Protein AF-B9KC46-F1 (afdb_monomer)

Radius of gyration: 18.94 Å; Cα contacts (8 Å, |Δi|>4): 174; chains: 1; bounding box: 44×36×57 Å

Sequence (142 aa):
MPKVELNPEEIKIPDNVLKAKLGFGKAREIPEHFREYVMKAYEELLKVAEPVVLWKDFETKGSLSFNDIEITGDLAKKHLSGSKIITVFLATLGKEVDKKIEECFKKGNDLLGFFIDGIASEMGGVRPQKGRLRSENETISP

Organism: Thermotoga neapolitana (strain ATCC 49049 / DSM 4359 / NBRC 107923 / NS-E) (NCBI:txid309803)

Solvent-accessible surface area (backbone atoms only — not comparable to full-atom values): 8273 Å² total; per-residue (Å²): 120,59,72,47,79,49,64,53,87,76,63,81,74,57,66,68,57,53,28,41,67,73,71,38,59,88,47,96,62,74,57,73,91,50,41,63,50,49,53,50,18,52,55,5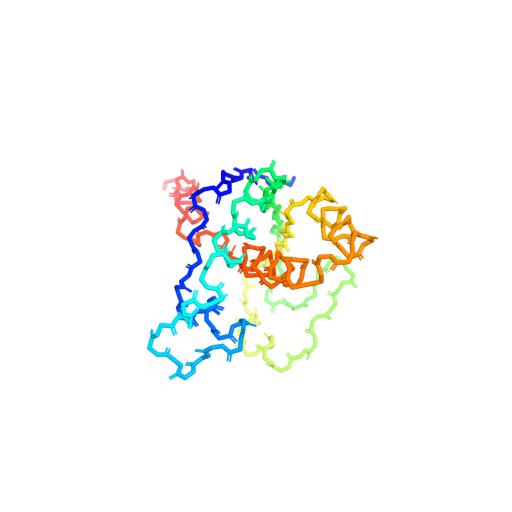8,41,57,76,43,43,51,33,37,39,36,40,48,78,39,80,28,83,32,46,57,50,57,95,95,41,73,64,81,50,69,68,48,53,76,73,48,50,67,32,56,62,49,76,49,75,50,65,41,37,50,71,53,42,59,53,51,32,51,52,25,46,75,69,70,39,49,70,45,20,52,42,30,52,48,51,48,55,52,59,52,61,53,67,73,58,69,63,66,68,46,60,68,60,71,78,71,75,136

Foldseek 3Di:
DDKDKDQLVVQDDDPLLLCVLLVNNVPPDDPPVCPVLLVVLSVLLNVQFTKMKDKDKDAACQAQDDPNDHDDDPVCCVPPGNDRIDMDMDIDRDPSLVVSLVVCVVVVVPSSSSSNVSVRVRSRVRDPPVVVVVVVVVPDDD

Secondary structure (DSSP, 8-state):
--EEE--GGG----HHHHHHHTT-TT-SS--HHHHHHHHHHHHHHHHH---EEEEEEEE-TT-SEETTEE---HHHHHHHTT-SEEEEEEEE--HHHHHHHHHHHHTT-HHHHHHHHHHHHHHHHS---HHHHHHTTTT---

InterPro domains:
  IPR037010 Vitamin B12-dependent methionine synthase, activation domain superfamily [SSF56507] (2-123)

Nearest PDB structures (foldseek):
  1j6r-assembly2_B  TM=9.377E-01  e=5.706E-15  Thermotoga maritima
  7t8s-assembly4_N  TM=3.651E-01  e=3.510E+00  Cryptomonas pyrenoidifera
  7t7u-assembly1_C  TM=3.606E-01  e=3.935E+00  Chroomonas sp. M1627

Mean predicted aligned error: 7.5 Å

Structure (mmCIF, N/CA/C/O backbone):
data_AF-B9KC46-F1
#
_entry.id   AF-B9KC46-F1
#
loop_
_atom_site.group_PDB
_atom_site.id
_atom_site.type_symbol
_atom_site.label_atom_id
_atom_site.label_alt_id
_atom_site.label_comp_id
_atom_site.label_asym_id
_atom_site.label_entity_id
_atom_site.label_seq_id
_atom_site.pdbx_PDB_ins_code
_atom_site.Cartn_x
_atom_site.Cartn_y
_atom_site.Cartn_z
_atom_site.occupancy
_atom_site.B_iso_or_equiv
_atom_site.auth_seq_id
_atom_site.auth_comp_id
_atom_site.auth_asym_id
_atom_site.auth_atom_id
_atom_site.pdbx_PDB_model_num
ATOM 1 N N . MET A 1 1 ? -9.650 16.532 11.676 1.00 82.31 1 MET A N 1
ATOM 2 C CA . MET A 1 1 ? -9.196 15.137 11.511 1.00 82.31 1 MET A CA 1
ATOM 3 C C . MET A 1 1 ? -7.689 15.165 11.590 1.00 82.31 1 MET A C 1
ATOM 5 O O . MET A 1 1 ? -7.104 15.858 10.763 1.00 82.31 1 MET A O 1
ATOM 9 N N . PRO A 1 2 ? -7.086 14.534 12.603 1.00 88.62 2 PRO A N 1
ATOM 10 C CA . PRO A 1 2 ? -5.641 14.375 12.652 1.00 88.62 2 PRO A CA 1
ATOM 11 C C . PRO A 1 2 ? -5.087 13.761 11.358 1.00 88.62 2 PRO A C 1
ATOM 13 O O . PRO A 1 2 ? -5.742 12.919 10.732 1.00 88.62 2 PRO A O 1
ATOM 16 N N . LYS A 1 3 ? -3.901 14.225 10.960 1.00 89.69 3 LYS A N 1
ATOM 17 C CA . LYS A 1 3 ? -3.186 13.836 9.744 1.00 89.69 3 LYS A CA 1
ATOM 18 C C . LYS A 1 3 ? -1.711 13.677 10.076 1.00 89.69 3 LYS A C 1
ATOM 20 O O . LYS A 1 3 ? -1.153 14.529 10.760 1.00 89.69 3 LYS A O 1
ATOM 25 N N . VAL A 1 4 ? -1.086 12.642 9.529 1.00 89.50 4 VAL A N 1
ATOM 26 C CA . VAL A 1 4 ? 0.369 12.505 9.491 1.00 89.50 4 VAL A CA 1
ATOM 27 C C . VAL A 1 4 ? 0.813 12.231 8.058 1.00 89.50 4 VAL A C 1
ATOM 29 O O . VAL A 1 4 ? 0.198 11.435 7.346 1.00 89.50 4 VAL A O 1
ATOM 32 N N . GLU A 1 5 ? 1.859 12.931 7.639 1.00 90.25 5 GLU A N 1
ATOM 33 C CA . GLU A 1 5 ? 2.598 12.664 6.406 1.00 90.25 5 GLU A CA 1
ATOM 34 C C . GLU A 1 5 ? 3.840 11.868 6.795 1.00 90.25 5 GLU A C 1
ATOM 36 O O . GLU A 1 5 ? 4.512 12.204 7.773 1.00 90.25 5 GLU A O 1
ATOM 41 N N . LEU A 1 6 ? 4.105 10.776 6.086 1.00 88.19 6 LEU A N 1
ATOM 42 C CA . LEU A 1 6 ? 5.241 9.908 6.373 1.00 88.19 6 LEU A CA 1
ATOM 43 C C . LEU A 1 6 ? 6.252 10.030 5.243 1.00 88.19 6 LEU A C 1
ATOM 45 O O . LEU A 1 6 ? 5.880 10.071 4.073 1.00 88.19 6 LEU A O 1
ATOM 49 N N . ASN A 1 7 ? 7.534 10.024 5.592 1.00 89.12 7 ASN A N 1
ATOM 50 C CA . ASN A 1 7 ? 8.580 9.850 4.599 1.00 89.12 7 ASN A CA 1
ATOM 51 C C . ASN A 1 7 ? 8.517 8.398 4.069 1.00 89.12 7 ASN A C 1
ATOM 53 O O . ASN A 1 7 ? 8.614 7.474 4.885 1.00 89.12 7 ASN A O 1
ATOM 57 N N . PRO A 1 8 ? 8.372 8.165 2.747 1.00 89.06 8 PRO A N 1
ATOM 58 C CA . PRO A 1 8 ? 8.372 6.823 2.158 1.00 89.06 8 PRO A CA 1
ATOM 59 C C . PRO A 1 8 ? 9.551 5.949 2.600 1.00 89.06 8 PRO A C 1
ATOM 61 O O . PRO A 1 8 ? 9.386 4.753 2.828 1.00 89.06 8 PRO A O 1
ATOM 64 N N . GLU A 1 9 ? 10.732 6.546 2.778 1.00 89.00 9 GLU A N 1
ATOM 65 C CA . GLU A 1 9 ? 11.958 5.839 3.165 1.00 89.00 9 GLU A CA 1
ATOM 66 C C . GLU A 1 9 ? 11.926 5.324 4.613 1.00 89.00 9 GLU A C 1
ATOM 68 O O . GLU A 1 9 ? 12.612 4.360 4.959 1.00 89.00 9 GLU A O 1
ATOM 73 N N . GLU A 1 10 ? 11.104 5.932 5.475 1.00 86.94 10 GLU A N 1
ATOM 74 C CA . GLU A 1 10 ? 10.920 5.491 6.862 1.00 86.94 10 GLU A CA 1
ATOM 75 C C . GLU A 1 10 ? 9.977 4.279 6.968 1.00 86.94 10 GLU A C 1
ATOM 77 O O . GLU A 1 10 ? 9.939 3.602 8.004 1.00 86.94 10 GLU A O 1
ATOM 82 N N . ILE A 1 11 ? 9.225 3.972 5.905 1.00 85.31 11 ILE A N 1
ATOM 83 C CA . ILE A 1 11 ? 8.266 2.868 5.876 1.00 85.31 11 ILE A CA 1
ATOM 84 C C . ILE A 1 11 ? 9.000 1.560 5.569 1.00 85.31 11 ILE A C 1
ATOM 86 O O . ILE A 1 11 ? 9.258 1.202 4.423 1.00 85.31 11 ILE A O 1
ATOM 90 N N . LYS A 1 12 ? 9.323 0.805 6.624 1.00 82.38 12 LYS A N 1
ATOM 91 C CA . LYS A 1 12 ? 9.983 -0.500 6.497 1.00 82.38 12 LYS A CA 1
ATOM 92 C C . LYS A 1 12 ? 8.976 -1.620 6.245 1.00 82.38 12 LYS A C 1
ATOM 94 O O . LYS A 1 12 ? 8.201 -1.972 7.135 1.00 82.38 12 LYS A O 1
ATOM 99 N N . ILE A 1 13 ? 9.054 -2.229 5.065 1.00 85.50 13 ILE A N 1
ATOM 100 C CA . ILE A 1 13 ? 8.328 -3.458 4.727 1.00 85.50 13 ILE A CA 1
ATOM 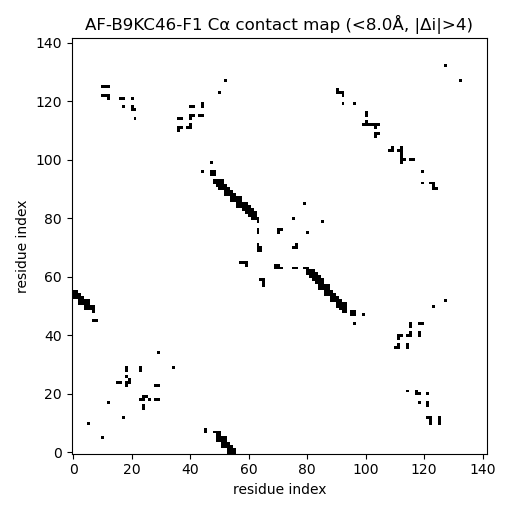101 C C . ILE A 1 13 ? 9.215 -4.656 5.094 1.00 85.50 13 ILE A C 1
ATOM 103 O O . ILE A 1 13 ? 10.349 -4.728 4.624 1.00 85.50 13 ILE A O 1
ATOM 107 N N . PRO A 1 14 ? 8.750 -5.610 5.919 1.00 86.31 14 PRO A N 1
ATOM 108 C CA . PRO A 1 14 ? 9.541 -6.795 6.233 1.00 86.31 14 PRO A CA 1
ATOM 109 C C . PRO A 1 14 ? 9.812 -7.656 4.990 1.00 86.31 14 PRO A C 1
ATOM 111 O O . PRO A 1 14 ? 8.879 -8.003 4.265 1.00 86.31 14 PRO A O 1
ATOM 114 N N . ASP A 1 15 ? 11.054 -8.108 4.807 1.00 85.88 15 ASP A N 1
ATOM 115 C CA . ASP A 1 15 ? 11.475 -8.892 3.632 1.00 85.88 15 ASP A CA 1
ATOM 116 C C . ASP A 1 15 ? 10.607 -10.128 3.372 1.00 85.88 15 ASP A C 1
ATOM 118 O O . ASP A 1 15 ? 10.314 -10.473 2.230 1.00 85.88 15 ASP A O 1
ATOM 122 N N . ASN A 1 16 ? 10.166 -10.819 4.427 1.00 87.38 16 ASN A N 1
ATOM 123 C CA . ASN A 1 16 ? 9.309 -11.997 4.281 1.00 87.38 16 ASN A CA 1
ATOM 124 C C . ASN A 1 16 ? 7.905 -11.647 3.767 1.00 87.38 16 ASN A C 1
ATOM 126 O O . ASN A 1 16 ? 7.328 -12.440 3.026 1.00 87.38 16 ASN A O 1
ATOM 130 N N . VAL A 1 17 ? 7.375 -10.474 4.130 1.00 88.06 17 VAL A N 1
ATOM 131 C CA . VAL A 1 17 ? 6.085 -9.971 3.630 1.00 88.06 17 VAL A CA 1
ATOM 132 C C . VAL A 1 17 ? 6.224 -9.616 2.157 1.00 88.06 17 VAL A C 1
ATOM 134 O O . VAL A 1 17 ? 5.444 -10.100 1.339 1.00 88.06 17 VAL A O 1
ATOM 137 N N . LEU A 1 18 ? 7.283 -8.879 1.809 1.00 88.44 18 LEU A N 1
ATOM 138 C CA . LEU A 1 18 ? 7.596 -8.535 0.427 1.00 88.44 18 LEU A CA 1
ATOM 139 C C . LEU A 1 18 ? 7.750 -9.794 -0.439 1.00 88.44 18 LEU A C 1
ATOM 141 O O . LEU A 1 18 ? 7.085 -9.938 -1.461 1.00 88.44 18 LEU A O 1
ATOM 145 N N . LYS A 1 19 ? 8.560 -10.764 0.000 1.00 91.12 19 LYS A N 1
ATOM 146 C CA . LYS A 1 19 ? 8.727 -12.042 -0.705 1.00 91.12 19 LYS A CA 1
ATOM 147 C C . LYS A 1 19 ? 7.404 -12.774 -0.883 1.00 91.12 19 LYS A C 1
ATOM 149 O O . LYS A 1 19 ? 7.127 -13.242 -1.980 1.00 91.12 19 LYS A O 1
ATOM 154 N N . ALA A 1 20 ? 6.591 -12.892 0.167 1.00 90.69 20 ALA A N 1
ATOM 155 C CA . ALA A 1 20 ? 5.302 -13.571 0.076 1.00 90.69 20 ALA A CA 1
ATOM 156 C C . ALA A 1 20 ? 4.370 -12.882 -0.929 1.00 90.69 20 ALA A C 1
ATOM 158 O O . ALA A 1 20 ? 3.773 -13.564 -1.763 1.00 90.69 20 ALA A O 1
ATOM 159 N N . LYS A 1 21 ? 4.310 -11.546 -0.899 1.00 91.44 21 LYS A N 1
ATOM 160 C CA . LYS A 1 21 ? 3.492 -10.740 -1.808 1.00 91.44 21 LYS A CA 1
ATOM 161 C C . LYS A 1 21 ? 3.897 -10.905 -3.269 1.00 91.44 21 LYS A C 1
ATOM 163 O O . LYS A 1 21 ? 3.034 -11.002 -4.134 1.00 91.44 21 LYS A O 1
ATOM 168 N N . LEU A 1 22 ? 5.199 -10.988 -3.528 1.00 91.81 22 LEU A N 1
ATOM 169 C CA . LEU A 1 22 ? 5.759 -11.146 -4.870 1.00 91.81 22 LEU A CA 1
ATOM 170 C C . LEU A 1 22 ? 5.827 -12.612 -5.348 1.00 91.81 22 LEU A C 1
ATOM 172 O O . LEU A 1 22 ? 6.400 -12.887 -6.397 1.00 91.81 22 LEU A O 1
ATOM 176 N N . GLY A 1 23 ? 5.267 -13.567 -4.594 1.00 90.44 23 GLY A N 1
ATOM 177 C CA . GLY A 1 23 ? 5.238 -14.988 -4.972 1.00 90.44 23 GLY A CA 1
ATOM 178 C C . GLY A 1 23 ? 6.492 -15.794 -4.602 1.00 90.44 23 GLY A C 1
ATOM 179 O O . GLY A 1 23 ? 6.589 -16.977 -4.918 1.00 90.44 23 GLY A O 1
ATOM 180 N N . PHE A 1 24 ? 7.430 -15.205 -3.861 1.00 91.31 24 PHE A N 1
ATOM 181 C CA . PHE A 1 24 ? 8.682 -15.822 -3.404 1.00 91.31 24 PHE A CA 1
ATOM 182 C C . PHE A 1 24 ? 8.614 -16.370 -1.966 1.00 91.31 24 PHE A C 1
ATOM 184 O O . PHE A 1 24 ? 9.644 -16.568 -1.327 1.00 91.31 24 PHE A O 1
ATOM 191 N N . GLY A 1 25 ? 7.420 -16.629 -1.420 1.00 83.12 25 GLY A N 1
ATOM 192 C CA . GLY A 1 25 ? 7.229 -16.917 0.014 1.00 83.12 25 GLY A CA 1
ATOM 193 C C . GLY A 1 25 ? 7.999 -18.125 0.576 1.00 83.12 25 GLY A C 1
ATOM 194 O O . GLY A 1 25 ? 8.336 -18.134 1.756 1.00 83.12 25 GLY A O 1
ATOM 195 N N . LYS A 1 26 ? 8.317 -19.130 -0.251 1.00 84.81 26 LYS A N 1
ATOM 196 C CA . LYS A 1 26 ? 9.128 -20.302 0.149 1.00 84.81 26 LYS A CA 1
ATOM 197 C C . LYS A 1 26 ? 10.622 -20.137 -0.139 1.00 84.81 26 LYS A C 1
ATOM 199 O O . LYS A 1 26 ? 11.416 -20.988 0.255 1.00 84.81 26 LYS A O 1
ATOM 204 N N . ALA A 1 27 ? 11.006 -19.082 -0.849 1.00 85.31 27 ALA A N 1
ATOM 205 C CA . ALA A 1 27 ? 12.387 -18.850 -1.219 1.00 85.31 27 ALA A CA 1
ATOM 206 C C . ALA A 1 27 ? 13.151 -18.203 -0.055 1.00 85.31 27 ALA A C 1
ATOM 208 O O . ALA A 1 27 ? 12.659 -17.298 0.633 1.00 85.31 27 ALA A O 1
ATOM 209 N N . ARG A 1 28 ? 14.392 -18.658 0.154 1.00 83.69 28 ARG A N 1
ATOM 210 C CA . ARG A 1 28 ? 15.306 -18.028 1.115 1.00 83.69 28 ARG A CA 1
ATOM 211 C C . ARG A 1 28 ? 15.554 -16.571 0.717 1.00 83.69 28 ARG A C 1
ATOM 213 O O . ARG A 1 28 ? 15.421 -15.678 1.553 1.00 83.69 28 ARG A O 1
ATOM 220 N N . GLU A 1 29 ? 15.780 -16.349 -0.574 1.00 87.56 29 GLU A N 1
ATOM 221 C CA . GLU A 1 29 ? 16.023 -15.051 -1.202 1.00 87.56 29 GLU A CA 1
ATOM 222 C C . GLU A 1 29 ? 15.229 -14.919 -2.507 1.00 87.56 29 GLU A C 1
ATOM 224 O O . GLU A 1 29 ? 14.829 -15.921 -3.102 1.00 87.56 29 GLU A O 1
ATOM 229 N N . ILE A 1 30 ? 15.015 -13.681 -2.956 1.00 89.94 30 ILE A N 1
ATOM 230 C CA . ILE A 1 30 ? 14.467 -13.402 -4.290 1.00 89.94 30 ILE A CA 1
ATOM 231 C C . ILE A 1 30 ? 15.484 -13.895 -5.334 1.00 89.94 30 ILE A C 1
ATOM 233 O O . ILE A 1 30 ? 16.668 -13.564 -5.196 1.00 89.94 30 ILE A O 1
ATOM 237 N N . PRO A 1 31 ? 15.061 -14.664 -6.359 1.00 90.31 31 PRO A N 1
ATOM 238 C CA . PRO A 1 31 ? 15.958 -15.128 -7.411 1.00 90.31 31 PRO A CA 1
ATOM 239 C C . PRO A 1 31 ? 16.710 -13.970 -8.071 1.00 90.31 31 PRO A C 1
ATOM 241 O O . PRO A 1 31 ? 16.138 -12.909 -8.313 1.00 90.31 31 PRO A O 1
ATOM 244 N N . GLU A 1 32 ? 17.984 -14.187 -8.391 1.00 90.00 32 GLU A N 1
ATOM 245 C CA . GLU A 1 32 ? 18.898 -13.136 -8.859 1.00 90.00 32 GLU A CA 1
ATOM 246 C C . GLU A 1 32 ? 18.355 -12.363 -10.070 1.00 90.00 32 GLU A C 1
ATOM 248 O O . GLU A 1 32 ? 18.358 -11.136 -10.068 1.00 90.00 32 GLU A O 1
ATOM 253 N N . HIS A 1 33 ? 17.750 -13.067 -11.030 1.00 89.44 33 HIS A N 1
ATOM 254 C CA . HIS A 1 33 ? 17.140 -12.471 -12.223 1.00 89.44 33 HIS A CA 1
ATOM 255 C C . HIS A 1 33 ? 15.934 -11.557 -11.940 1.00 89.44 33 HIS A C 1
ATOM 257 O O . HIS A 1 33 ? 15.590 -10.741 -12.787 1.00 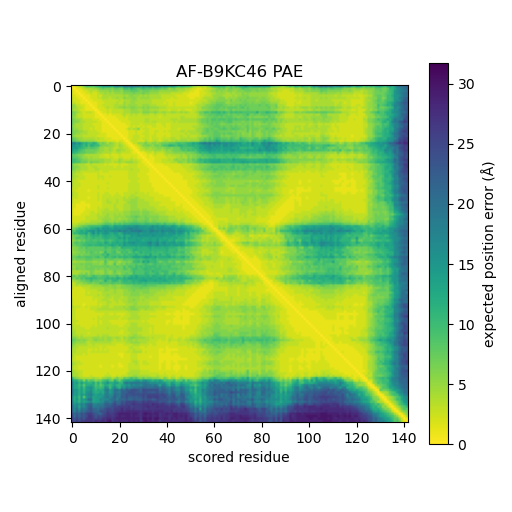89.44 33 HIS A O 1
ATOM 263 N N . PHE A 1 34 ? 15.288 -11.669 -10.773 1.00 92.31 34 PHE A N 1
ATOM 264 C CA . PHE A 1 34 ? 14.206 -10.771 -10.347 1.00 92.31 34 PHE A CA 1
ATOM 265 C C . PHE A 1 34 ? 14.681 -9.674 -9.393 1.00 92.31 34 PHE A C 1
ATOM 267 O O . PHE A 1 34 ? 13.982 -8.677 -9.223 1.00 92.31 34 PHE A O 1
ATOM 274 N N . ARG A 1 35 ? 15.854 -9.833 -8.771 1.00 90.56 35 ARG A N 1
ATOM 275 C CA . ARG A 1 35 ? 16.351 -8.927 -7.729 1.00 90.56 35 ARG A CA 1
ATOM 276 C C . ARG A 1 35 ? 16.477 -7.491 -8.235 1.00 90.56 35 ARG A C 1
ATOM 278 O O . ARG A 1 35 ? 15.981 -6.581 -7.578 1.00 90.56 35 ARG A O 1
ATOM 285 N N . GLU A 1 36 ? 17.061 -7.300 -9.416 1.00 91.44 36 GLU A N 1
ATOM 286 C CA . GLU A 1 36 ? 17.213 -5.972 -10.028 1.00 91.44 36 GLU A CA 1
ATOM 287 C C . GLU A 1 36 ? 15.861 -5.305 -10.316 1.00 91.44 36 GLU A C 1
ATOM 289 O O . GLU A 1 36 ? 15.686 -4.115 -10.060 1.00 91.44 36 GLU A O 1
ATOM 294 N N . TYR A 1 37 ? 14.871 -6.074 -10.781 1.00 91.75 37 TYR A N 1
ATOM 295 C CA . TYR A 1 37 ? 13.525 -5.559 -11.039 1.00 91.75 37 TYR A CA 1
ATOM 296 C C . TYR A 1 37 ? 12.810 -5.144 -9.755 1.00 91.75 37 TYR A C 1
ATOM 298 O O . TYR A 1 37 ? 12.149 -4.109 -9.739 1.00 91.75 37 TYR A O 1
ATOM 306 N N . VAL A 1 38 ? 12.953 -5.922 -8.678 1.00 93.56 38 VAL A N 1
ATOM 307 C CA . VAL A 1 38 ? 12.364 -5.591 -7.374 1.00 93.56 38 VAL A CA 1
ATOM 308 C C . VAL A 1 38 ? 13.019 -4.344 -6.781 1.00 93.56 38 VAL A C 1
ATOM 310 O O . VAL A 1 38 ? 12.309 -3.461 -6.307 1.00 93.56 38 VAL A O 1
ATOM 313 N N . MET A 1 39 ? 14.350 -4.230 -6.853 1.00 92.88 39 MET A N 1
ATOM 314 C CA . MET A 1 39 ? 15.063 -3.029 -6.401 1.00 92.88 39 MET A CA 1
ATOM 315 C C . MET A 1 39 ? 14.619 -1.790 -7.178 1.00 92.88 39 MET A C 1
ATOM 317 O O . MET A 1 39 ? 14.243 -0.787 -6.577 1.00 92.88 39 MET A O 1
ATOM 321 N N . LYS A 1 40 ? 14.562 -1.888 -8.510 1.00 95.06 40 LYS A N 1
ATOM 322 C CA . LYS A 1 40 ? 14.089 -0.798 -9.365 1.00 95.06 40 LYS A CA 1
ATOM 323 C C . LYS A 1 40 ? 12.638 -0.417 -9.066 1.00 95.06 40 LYS A C 1
ATOM 325 O O . LYS A 1 40 ? 12.319 0.764 -9.032 1.00 95.06 40 LYS A O 1
ATOM 330 N N . ALA A 1 41 ? 11.758 -1.390 -8.835 1.00 95.75 41 ALA A N 1
ATOM 331 C CA . ALA A 1 41 ? 10.373 -1.124 -8.455 1.00 95.75 41 ALA A CA 1
ATOM 332 C C . ALA A 1 41 ? 10.284 -0.354 -7.129 1.00 95.75 41 ALA A C 1
ATOM 334 O O . ALA A 1 41 ? 9.513 0.598 -7.025 1.00 95.75 41 ALA A O 1
ATOM 335 N N . TYR A 1 42 ? 11.105 -0.726 -6.143 1.00 94.38 42 TYR A N 1
ATOM 336 C CA . TYR A 1 42 ? 11.179 -0.029 -4.861 1.00 94.38 42 TYR A CA 1
ATOM 337 C C . TYR A 1 42 ? 11.648 1.422 -5.036 1.00 94.38 42 TYR A C 1
ATOM 339 O O . TYR A 1 42 ? 11.004 2.342 -4.541 1.00 94.38 42 TYR A O 1
ATOM 347 N N . GLU A 1 43 ? 12.719 1.643 -5.800 1.00 95.38 43 GLU A N 1
ATOM 348 C CA . GLU A 1 43 ? 13.231 2.986 -6.099 1.00 95.38 43 GLU A CA 1
ATOM 349 C C . GLU A 1 43 ? 12.210 3.856 -6.841 1.00 95.38 43 GLU A C 1
ATOM 351 O O . GLU A 1 43 ? 12.038 5.027 -6.512 1.00 95.38 43 GLU A O 1
ATOM 356 N N . GLU A 1 44 ? 11.525 3.306 -7.846 1.00 96.12 44 GLU A N 1
ATOM 357 C CA . GLU A 1 44 ? 10.506 4.041 -8.598 1.00 96.12 44 GLU A CA 1
ATOM 358 C C . GLU A 1 44 ? 9.287 4.377 -7.733 1.00 96.12 44 GLU A C 1
ATOM 360 O O . GLU A 1 44 ? 8.740 5.468 -7.879 1.00 96.12 44 GLU A O 1
ATOM 365 N N . LEU A 1 45 ? 8.895 3.488 -6.813 1.00 95.81 45 LEU A N 1
ATOM 366 C CA . LEU A 1 45 ? 7.826 3.755 -5.853 1.00 95.81 45 LEU A CA 1
ATOM 367 C C . LEU A 1 45 ? 8.197 4.900 -4.904 1.00 95.81 45 LEU A C 1
ATOM 369 O O . LEU A 1 45 ? 7.402 5.821 -4.734 1.00 95.81 45 LEU A O 1
ATOM 373 N N . LEU A 1 46 ? 9.402 4.882 -4.321 1.00 95.00 46 LEU A N 1
ATOM 374 C CA . LEU A 1 46 ? 9.850 5.922 -3.383 1.00 95.00 46 LEU A CA 1
ATOM 375 C C . LEU A 1 46 ? 9.847 7.328 -4.002 1.00 95.00 46 LEU A C 1
ATOM 377 O O . LEU A 1 46 ? 9.599 8.300 -3.297 1.00 95.00 46 LEU A O 1
ATOM 381 N N . LYS A 1 47 ? 10.088 7.443 -5.314 1.00 96.19 47 LYS A N 1
ATOM 382 C CA . LYS A 1 47 ? 10.094 8.731 -6.030 1.00 96.19 47 LYS A CA 1
ATOM 383 C C . LYS A 1 47 ? 8.714 9.379 -6.147 1.00 96.19 47 LYS A C 1
ATOM 385 O O . LYS A 1 47 ? 8.645 10.587 -6.346 1.00 96.19 47 LYS A O 1
ATOM 390 N N . VAL A 1 48 ? 7.644 8.584 -6.118 1.00 96.69 48 VAL A N 1
ATOM 391 C CA . VAL A 1 48 ? 6.275 9.050 -6.412 1.00 96.69 48 VAL A CA 1
ATOM 392 C C . VAL A 1 48 ? 5.307 8.872 -5.246 1.00 96.69 48 VAL A C 1
ATOM 394 O O . VAL A 1 48 ? 4.216 9.435 -5.277 1.00 96.69 48 VAL A O 1
ATOM 397 N N . ALA A 1 49 ? 5.669 8.072 -4.243 1.00 95.25 49 ALA A N 1
ATOM 398 C CA . ALA A 1 49 ? 4.829 7.834 -3.085 1.00 95.25 49 ALA A CA 1
ATOM 399 C C . ALA A 1 49 ? 4.756 9.082 -2.196 1.00 95.25 49 ALA A C 1
ATOM 401 O O . ALA A 1 49 ? 5.772 9.621 -1.764 1.00 95.25 49 ALA A O 1
ATOM 402 N N . GLU A 1 50 ? 3.534 9.467 -1.841 1.00 94.62 50 GLU A N 1
ATOM 403 C CA . GLU A 1 50 ? 3.215 10.508 -0.863 1.00 94.62 50 GLU A CA 1
ATOM 404 C C . GLU A 1 50 ? 2.330 9.900 0.244 1.00 94.62 50 GLU A C 1
ATOM 406 O O . GLU A 1 50 ? 1.102 10.038 0.221 1.00 94.62 50 GLU A O 1
ATOM 411 N N . PRO A 1 51 ? 2.915 9.151 1.198 1.00 93.06 51 PRO A N 1
ATOM 412 C CA . PRO A 1 51 ? 2.160 8.422 2.197 1.00 93.06 51 PRO A CA 1
ATOM 413 C C . PRO A 1 51 ? 1.497 9.367 3.200 1.00 93.06 51 PRO A C 1
ATOM 415 O O . PRO A 1 51 ? 2.158 10.105 3.936 1.00 93.06 51 PRO A O 1
ATOM 418 N N . VAL A 1 52 ? 0.171 9.294 3.278 1.00 91.38 52 VAL A N 1
ATOM 419 C CA . VAL A 1 52 ? -0.642 10.081 4.207 1.00 91.38 52 VAL A CA 1
ATOM 420 C C . VAL A 1 52 ? -1.563 9.161 4.986 1.00 91.38 52 VAL A C 1
ATOM 422 O O . VAL A 1 52 ? -2.246 8.314 4.410 1.00 91.38 52 VAL A O 1
ATOM 425 N N . VAL A 1 53 ? -1.633 9.381 6.299 1.00 90.69 53 VAL A N 1
ATOM 426 C CA . VAL A 1 53 ? -2.593 8.714 7.178 1.00 90.69 53 VAL A CA 1
ATOM 427 C C . VAL A 1 53 ? -3.459 9.750 7.885 1.00 90.69 53 VAL A C 1
ATOM 429 O O . VAL A 1 53 ? -2.962 10.678 8.520 1.00 90.69 53 VAL A O 1
ATOM 432 N N . LEU A 1 54 ? -4.772 9.561 7.800 1.00 91.25 54 LEU A N 1
ATOM 433 C CA . LEU A 1 54 ? -5.790 10.305 8.531 1.00 91.25 54 LEU A CA 1
ATOM 434 C C . LEU A 1 54 ? -6.451 9.382 9.547 1.00 91.25 54 LEU A C 1
ATOM 436 O O . LEU A 1 54 ? -6.636 8.194 9.276 1.00 91.25 54 LEU A O 1
ATOM 440 N N . TRP A 1 55 ? -6.871 9.924 10.685 1.00 92.12 55 TRP A N 1
ATOM 441 C CA . TRP A 1 55 ? -7.731 9.177 11.598 1.00 92.12 55 TRP A CA 1
ATOM 442 C C . TRP A 1 55 ? -8.812 10.034 12.234 1.00 92.12 55 TRP A C 1
ATOM 444 O O . TRP A 1 55 ? -8.763 11.267 12.215 1.00 92.12 55 TRP A O 1
ATOM 454 N N . LYS A 1 56 ? -9.832 9.363 12.765 1.00 91.25 56 LYS A N 1
ATOM 455 C CA . LYS A 1 56 ? -10.911 9.979 13.528 1.00 91.25 56 LYS A CA 1
ATOM 456 C C . LYS A 1 56 ? -11.407 9.023 14.600 1.00 91.25 56 LYS A C 1
ATOM 458 O O . LYS A 1 56 ? -11.698 7.864 14.311 1.00 91.25 56 LYS A O 1
ATOM 463 N N . ASP A 1 57 ? -11.539 9.549 15.808 1.00 90.94 57 ASP A N 1
ATOM 464 C CA . ASP A 1 57 ? -12.109 8.839 16.942 1.00 90.94 57 ASP A CA 1
ATOM 465 C C . ASP A 1 57 ? -13.618 9.072 17.016 1.00 90.94 57 ASP A C 1
ATOM 467 O O . ASP A 1 57 ? -14.106 10.188 16.815 1.00 90.94 57 ASP A O 1
ATOM 471 N N . PHE A 1 58 ? -14.351 8.006 17.317 1.00 90.31 58 PHE A N 1
ATOM 472 C CA . PHE A 1 58 ? -15.786 8.026 17.554 1.00 90.31 58 PHE A CA 1
ATOM 473 C C . PHE A 1 58 ? -16.070 7.447 18.931 1.00 90.31 58 PHE A C 1
ATOM 475 O O . PHE A 1 58 ? -15.681 6.319 19.227 1.00 90.31 58 PHE A O 1
ATOM 482 N N . GLU A 1 59 ? -16.768 8.202 19.774 1.00 89.31 59 GLU A N 1
ATOM 483 C CA . GLU A 1 59 ? -17.283 7.665 21.028 1.00 89.31 59 GLU A CA 1
ATOM 484 C C . GLU A 1 59 ? -18.482 6.763 20.747 1.00 89.31 59 GLU A C 1
ATOM 486 O O . GLU A 1 59 ? -19.452 7.192 20.123 1.00 89.31 59 GLU A O 1
ATOM 491 N N . THR A 1 60 ? -18.439 5.520 21.224 1.00 84.12 60 THR A N 1
ATOM 492 C CA . THR A 1 60 ? -19.480 4.531 20.903 1.00 84.12 60 THR A CA 1
ATOM 493 C C . THR A 1 60 ? -20.250 4.034 22.117 1.00 84.12 60 THR A C 1
ATOM 495 O O . THR A 1 60 ? -21.263 3.352 21.960 1.00 84.12 60 THR A O 1
ATOM 498 N N . LYS A 1 61 ? -19.817 4.395 23.336 1.00 80.81 61 LYS A N 1
ATOM 499 C CA . LYS A 1 61 ? -20.461 4.010 24.611 1.00 80.81 61 LYS A CA 1
ATOM 500 C C . LYS A 1 61 ? -20.764 2.500 24.692 1.00 80.81 61 LYS A C 1
ATOM 502 O O . LYS A 1 61 ? -21.776 2.099 25.256 1.00 80.81 61 LYS A O 1
ATOM 507 N N . GLY A 1 62 ? -19.901 1.666 24.103 1.00 76.31 62 GLY A N 1
ATOM 508 C CA . GLY A 1 62 ? -20.049 0.208 24.061 1.00 76.31 62 GLY A CA 1
ATOM 509 C C . GLY A 1 62 ? -20.880 -0.348 22.897 1.00 76.31 62 GLY A C 1
ATOM 510 O O . GLY A 1 62 ? -20.901 -1.566 22.721 1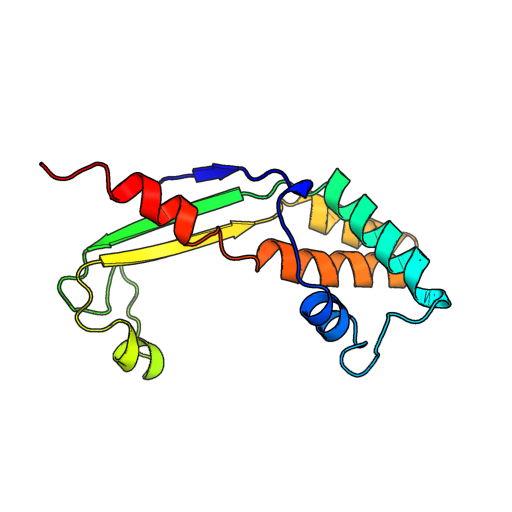.00 76.31 62 GLY A O 1
ATOM 511 N N . SER A 1 63 ? -21.508 0.507 22.083 1.00 82.75 63 SER A N 1
ATOM 512 C CA . SER A 1 63 ? -2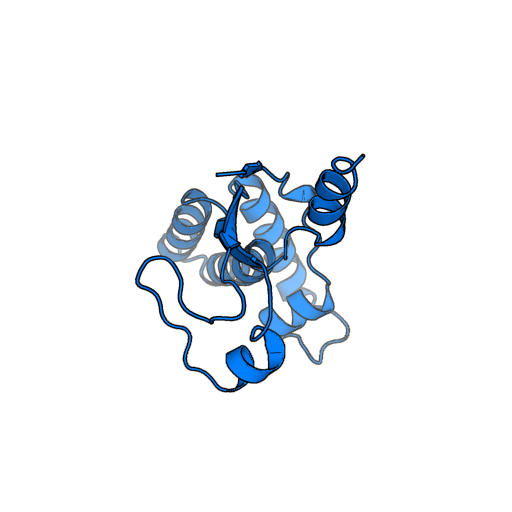2.168 0.113 20.832 1.00 82.75 63 SER A CA 1
ATOM 513 C C . SER A 1 63 ? -21.166 -0.037 19.679 1.00 82.75 63 SER A C 1
ATOM 515 O O . SER A 1 63 ? -20.034 0.446 19.745 1.00 82.75 63 SER A O 1
ATOM 517 N N . LEU A 1 64 ? -21.581 -0.726 18.615 1.00 86.50 64 LEU A N 1
ATOM 518 C CA . LEU A 1 64 ? -20.816 -0.879 17.370 1.00 86.50 64 LEU A CA 1
ATOM 519 C C . LEU A 1 64 ? -21.412 -0.061 16.223 1.00 86.50 64 LEU A C 1
ATOM 521 O O . LEU A 1 64 ? -21.227 -0.395 15.052 1.00 86.50 64 LEU A O 1
ATOM 525 N N . SER A 1 65 ? -22.110 1.014 16.578 1.00 84.38 65 SER A N 1
ATOM 526 C CA . SER A 1 65 ? -22.782 1.887 15.629 1.00 84.38 65 SER A CA 1
ATOM 527 C C . SER A 1 65 ? -22.304 3.317 15.829 1.00 84.38 65 SER A C 1
ATOM 529 O O . SER A 1 65 ? -22.311 3.834 16.945 1.00 84.38 65 SER A O 1
ATOM 531 N N . PHE A 1 66 ? -21.869 3.959 14.753 1.00 85.31 66 PHE A N 1
ATOM 532 C CA . PHE A 1 66 ? -21.442 5.355 14.758 1.00 85.31 66 PHE A CA 1
ATOM 533 C C . PHE A 1 66 ? -21.631 5.958 13.367 1.00 85.31 66 PHE A C 1
ATOM 535 O O . PHE A 1 66 ? -21.375 5.295 12.370 1.00 85.31 66 PHE A O 1
ATOM 542 N N . ASN A 1 67 ? -22.048 7.228 13.298 1.00 82.94 67 ASN A N 1
ATOM 543 C CA . ASN A 1 67 ? -22.142 7.996 12.048 1.00 82.94 67 ASN A CA 1
ATOM 544 C C . ASN A 1 67 ? -22.856 7.240 10.903 1.00 82.94 67 ASN A C 1
ATOM 546 O O . ASN A 1 67 ? -22.300 7.105 9.814 1.00 82.94 67 ASN A O 1
ATOM 550 N N . ASP A 1 68 ? -24.045 6.701 11.197 1.00 85.94 68 ASP A N 1
ATOM 551 C CA . ASP A 1 68 ? -24.897 5.902 10.295 1.00 85.94 68 ASP A CA 1
ATOM 552 C C . ASP A 1 68 ? -24.277 4.591 9.773 1.00 85.94 68 ASP A C 1
ATOM 554 O O . ASP A 1 68 ? -24.809 3.953 8.866 1.00 85.94 68 ASP A O 1
ATOM 558 N N . ILE A 1 69 ? -23.171 4.150 10.376 1.00 87.81 69 ILE A N 1
ATOM 559 C CA . ILE A 1 69 ? -22.526 2.866 10.105 1.00 87.81 69 ILE A CA 1
ATOM 560 C C . ILE A 1 69 ? -22.798 1.935 11.283 1.00 87.81 69 ILE A C 1
ATOM 562 O O . ILE A 1 69 ? -22.513 2.277 12.429 1.00 87.81 69 ILE A O 1
ATOM 566 N N . GLU A 1 70 ? -23.297 0.735 10.996 1.00 90.31 70 GLU A N 1
ATOM 567 C CA . GLU A 1 70 ? -23.449 -0.347 11.968 1.00 90.31 70 GLU A CA 1
ATOM 568 C C . GLU A 1 70 ? -22.500 -1.501 11.621 1.00 90.31 70 GLU A C 1
ATOM 570 O O . GLU A 1 70 ? -22.532 -2.045 10.516 1.00 90.31 70 GLU A O 1
ATOM 575 N N . ILE A 1 71 ? -21.653 -1.897 12.576 1.00 88.50 71 ILE A N 1
ATOM 576 C CA . ILE A 1 71 ? -20.731 -3.023 12.406 1.00 88.50 71 ILE A CA 1
ATOM 577 C C . ILE A 1 71 ? -21.355 -4.288 13.005 1.00 88.50 71 ILE A C 1
ATOM 579 O O . ILE A 1 71 ? -21.416 -4.462 14.222 1.00 88.50 71 ILE A O 1
ATOM 583 N N . THR A 1 72 ? -21.776 -5.214 12.144 1.00 91.50 72 THR A N 1
ATOM 584 C CA . THR A 1 72 ? -22.579 -6.387 12.541 1.00 91.50 72 THR A CA 1
ATOM 585 C C . THR A 1 72 ? -21.798 -7.699 12.669 1.00 91.50 72 THR A C 1
ATOM 587 O O . THR A 1 72 ? -22.323 -8.668 13.225 1.00 91.50 72 THR A O 1
ATOM 590 N N . GLY A 1 73 ? -20.552 -7.749 12.189 1.00 91.38 73 GLY A N 1
ATOM 591 C CA . GLY A 1 73 ? -19.765 -8.983 12.101 1.00 91.38 73 GLY A CA 1
ATOM 592 C C . GLY A 1 73 ? -19.340 -9.568 13.454 1.00 91.38 73 GLY A C 1
ATOM 593 O O . GLY A 1 73 ? -18.994 -8.839 14.385 1.00 91.38 73 GLY A O 1
ATOM 594 N N . ASP A 1 74 ? -19.282 -10.898 13.545 1.00 93.19 74 ASP A N 1
ATOM 595 C CA . ASP A 1 74 ? -18.959 -11.610 14.793 1.00 93.19 74 ASP A CA 1
ATOM 596 C C . ASP A 1 74 ? -17.559 -11.288 15.325 1.00 93.19 74 ASP A C 1
ATOM 598 O O . ASP A 1 74 ? -17.363 -11.128 16.531 1.00 93.19 74 ASP A O 1
ATOM 602 N N . LEU A 1 75 ? -16.582 -11.115 14.429 1.00 91.88 75 LEU A N 1
ATOM 603 C CA . LEU A 1 75 ? -15.227 -10.721 14.812 1.00 91.88 75 LEU A CA 1
ATOM 604 C C . LEU A 1 75 ? -15.207 -9.317 15.439 1.00 91.88 75 LEU A C 1
ATOM 606 O O . LEU A 1 75 ? -14.530 -9.093 16.441 1.00 91.88 75 LEU A O 1
ATOM 610 N N . ALA A 1 76 ? -15.988 -8.384 14.890 1.00 87.69 76 ALA A N 1
ATOM 611 C CA . ALA A 1 76 ? -16.115 -7.039 15.437 1.00 87.69 76 ALA A CA 1
ATOM 612 C C . ALA A 1 76 ? -16.823 -7.057 16.795 1.00 87.69 76 ALA A C 1
ATOM 614 O O . ALA A 1 76 ? -16.334 -6.451 17.742 1.00 87.69 76 ALA A O 1
ATOM 615 N N . LYS A 1 77 ? -17.907 -7.827 16.938 1.00 89.25 77 LYS A N 1
ATOM 616 C CA . LYS A 1 77 ? -18.569 -8.043 18.234 1.00 89.25 77 LYS A CA 1
ATOM 617 C C . LYS A 1 77 ? -17.593 -8.574 19.278 1.00 89.25 77 LYS A C 1
ATOM 619 O O . LYS A 1 77 ? -17.522 -8.028 20.372 1.00 89.25 77 LYS A O 1
ATOM 624 N N . LYS A 1 78 ? -16.780 -9.572 18.932 1.00 90.94 78 LYS A N 1
ATOM 625 C CA . LYS A 1 78 ? -15.815 -10.181 19.856 1.00 90.94 78 LYS A CA 1
ATOM 626 C C . LYS A 1 78 ? -14.681 -9.242 20.286 1.00 90.94 78 LYS A C 1
ATOM 628 O O . LYS A 1 78 ? -14.210 -9.361 21.412 1.00 90.94 78 LYS A O 1
ATOM 633 N N . HIS A 1 79 ? -14.219 -8.352 19.405 1.00 88.44 79 HIS A N 1
ATOM 634 C CA . HIS A 1 79 ? -13.007 -7.554 19.650 1.00 88.44 79 HIS A CA 1
ATOM 635 C C . HIS A 1 79 ? -13.235 -6.058 19.880 1.00 88.44 79 HIS A C 1
ATOM 637 O O . HIS A 1 79 ? -12.345 -5.404 20.416 1.00 88.44 79 HIS A O 1
ATOM 643 N N . LEU A 1 80 ? -14.374 -5.507 19.460 1.00 87.06 80 LEU A N 1
ATOM 644 C CA . LEU A 1 80 ? -14.654 -4.069 19.502 1.00 87.06 80 LEU A CA 1
ATOM 645 C C . LEU A 1 80 ? -15.841 -3.714 20.406 1.00 87.06 80 LEU A C 1
ATOM 647 O O . LEU A 1 80 ? -15.929 -2.562 20.835 1.00 87.06 80 LEU A O 1
ATOM 651 N N . SER A 1 81 ? -16.746 -4.654 20.713 1.00 85.38 81 SER A N 1
ATOM 652 C CA . SER A 1 81 ? -17.879 -4.364 21.606 1.00 85.38 81 SER A CA 1
ATOM 653 C C . SER A 1 81 ? -17.401 -3.978 23.008 1.00 85.38 81 SER A C 1
ATOM 655 O O . SER A 1 81 ? -16.346 -4.416 23.468 1.00 85.38 81 SER A O 1
ATOM 657 N N . GLY A 1 82 ? -18.143 -3.091 23.674 1.00 84.62 82 GLY A N 1
ATOM 658 C CA . GLY A 1 82 ? -17.739 -2.558 24.981 1.00 84.62 82 GLY A CA 1
ATOM 659 C C . GLY A 1 82 ? -16.615 -1.513 24.934 1.00 84.62 82 GLY A C 1
ATOM 660 O O . GLY A 1 82 ? -16.299 -0.926 25.967 1.00 84.62 82 GLY A O 1
ATOM 661 N N . SER A 1 83 ? -16.040 -1.220 23.761 1.00 85.25 83 SER A N 1
ATOM 662 C CA . SER A 1 83 ? -15.070 -0.128 23.620 1.00 85.25 83 SER A CA 1
ATOM 663 C C . SER A 1 83 ? -15.739 1.227 23.851 1.00 85.25 83 SER A C 1
ATOM 665 O O . SER A 1 83 ? -16.857 1.471 23.397 1.00 85.25 83 SER A O 1
ATOM 667 N N . LYS A 1 84 ? -15.044 2.140 24.540 1.00 86.75 84 LYS A N 1
ATOM 668 C CA . LYS A 1 84 ? -15.498 3.532 24.694 1.00 86.75 84 LYS A CA 1
ATOM 669 C C . LYS A 1 84 ? -15.335 4.321 23.392 1.00 86.75 84 LYS A C 1
ATOM 671 O O . LYS A 1 84 ? -16.173 5.166 23.084 1.00 86.75 84 LYS A O 1
ATOM 676 N N . ILE A 1 85 ? -14.256 4.038 22.661 1.00 88.81 85 ILE A N 1
ATOM 677 C CA . ILE A 1 85 ? -13.832 4.746 21.454 1.00 88.81 85 ILE A CA 1
ATOM 678 C C . ILE A 1 85 ? -13.536 3.724 20.355 1.00 88.81 85 ILE A C 1
ATOM 680 O O . ILE A 1 85 ? -12.871 2.718 20.608 1.00 88.81 85 ILE A O 1
ATOM 684 N N . ILE A 1 86 ? -13.993 4.012 19.139 1.00 89.25 86 ILE A N 1
ATOM 685 C CA . ILE A 1 86 ? -13.577 3.338 17.910 1.00 89.25 86 ILE A CA 1
ATOM 686 C C . ILE A 1 86 ? -12.840 4.353 17.036 1.00 89.25 86 ILE A C 1
ATOM 688 O O . ILE A 1 86 ? -13.386 5.403 16.702 1.00 89.25 86 ILE A O 1
ATOM 692 N N . THR A 1 87 ? -11.606 4.032 16.650 1.00 89.19 87 THR A N 1
ATOM 693 C CA . THR A 1 87 ? -10.795 4.864 15.753 1.00 89.19 87 THR A CA 1
ATOM 694 C C . THR A 1 87 ? -10.870 4.331 14.329 1.00 89.19 87 THR A C 1
ATOM 696 O O . THR A 1 87 ? -10.569 3.162 14.078 1.00 89.19 87 THR A O 1
ATOM 699 N N . VAL A 1 88 ? -11.224 5.199 13.385 1.00 90.19 88 VAL A N 1
ATOM 700 C CA . VAL A 1 88 ? -11.201 4.915 11.947 1.00 90.19 88 VAL A CA 1
ATOM 701 C C . VAL A 1 88 ? -9.946 5.533 11.344 1.00 90.19 88 VAL A C 1
ATOM 703 O O . VAL A 1 88 ? -9.675 6.708 11.578 1.00 90.19 88 VAL A O 1
ATOM 706 N N . PHE A 1 89 ? -9.208 4.754 10.553 1.00 90.50 89 PHE A N 1
ATOM 707 C CA . PHE A 1 89 ? -8.015 5.194 9.828 1.00 90.50 89 PHE A CA 1
ATOM 708 C C . PHE A 1 89 ? -8.272 5.190 8.320 1.00 90.50 89 PHE A C 1
ATOM 710 O O . PHE A 1 89 ? -8.967 4.312 7.811 1.00 90.50 89 PHE A O 1
ATOM 717 N N . LEU A 1 90 ? -7.656 6.129 7.608 1.00 90.75 90 LEU A N 1
ATOM 718 C CA . LEU A 1 90 ? -7.537 6.134 6.154 1.00 90.75 90 LEU A CA 1
ATOM 719 C C . LEU A 1 90 ? -6.066 6.347 5.803 1.00 90.75 90 LEU A C 1
ATOM 721 O O . LEU A 1 90 ? -5.478 7.329 6.246 1.00 90.75 90 LEU A O 1
ATOM 725 N N . ALA A 1 91 ? -5.488 5.443 5.018 1.00 90.69 91 ALA A N 1
ATOM 726 C CA . ALA A 1 91 ? -4.115 5.537 4.538 1.00 90.69 91 ALA A CA 1
ATOM 727 C C . ALA A 1 91 ? -4.095 5.535 3.005 1.00 90.69 91 ALA A C 1
ATOM 729 O O . ALA A 1 91 ? -4.906 4.860 2.372 1.00 90.69 91 ALA A O 1
ATOM 730 N N . THR A 1 92 ? -3.183 6.297 2.411 1.00 93.62 92 THR A N 1
ATOM 731 C CA . THR A 1 92 ? -2.966 6.356 0.960 1.00 93.62 92 THR A CA 1
ATOM 732 C C . THR A 1 92 ? -1.497 6.633 0.664 1.00 93.62 92 THR A C 1
ATOM 734 O O . THR A 1 92 ? -0.813 7.209 1.504 1.00 93.62 92 THR A O 1
ATOM 737 N N . LEU A 1 93 ? -1.025 6.239 -0.521 1.00 94.62 93 LEU A N 1
ATOM 738 C CA . LEU A 1 93 ? 0.299 6.588 -1.052 1.00 94.62 93 LEU A CA 1
ATOM 739 C C . LEU A 1 93 ? 0.238 7.703 -2.107 1.00 94.62 93 LEU A C 1
ATOM 741 O O . LEU A 1 93 ? 1.255 8.029 -2.712 1.00 94.62 93 LEU A O 1
ATOM 745 N N . GLY A 1 94 ? -0.950 8.265 -2.347 1.00 94.25 94 GLY A N 1
ATOM 746 C CA . GLY A 1 94 ? -1.169 9.273 -3.376 1.00 94.25 94 GLY A CA 1
ATOM 747 C C . GLY A 1 94 ? -1.398 8.683 -4.773 1.00 94.25 94 GLY A C 1
ATOM 748 O O . GLY A 1 94 ? -0.976 7.580 -5.107 1.00 94.25 94 GLY A O 1
ATOM 749 N N . LYS A 1 95 ? -2.090 9.457 -5.614 1.00 95.88 95 LYS A N 1
ATOM 750 C CA . LYS A 1 95 ? -2.503 9.066 -6.977 1.00 95.88 95 LYS A CA 1
ATOM 751 C C . LYS A 1 95 ? -1.344 8.910 -7.971 1.00 95.88 95 LYS A C 1
ATOM 753 O O . LYS A 1 95 ? -1.531 8.350 -9.048 1.00 95.88 95 LYS A O 1
ATOM 758 N N . GLU A 1 96 ? -0.174 9.473 -7.668 1.00 97.50 96 GLU A N 1
ATOM 759 C CA . GLU A 1 96 ? 0.984 9.407 -8.568 1.00 97.50 96 GLU A CA 1
ATOM 760 C C . GLU A 1 96 ? 1.567 7.986 -8.632 1.00 97.50 96 GLU A C 1
ATOM 762 O O . GLU A 1 96 ? 2.110 7.602 -9.668 1.00 97.50 96 GLU A O 1
ATOM 767 N N . VAL A 1 97 ? 1.351 7.166 -7.593 1.00 96.81 97 VAL A N 1
ATOM 768 C CA . VAL A 1 97 ? 1.661 5.728 -7.608 1.00 96.81 97 VAL A CA 1
ATOM 769 C C . VAL A 1 97 ? 0.861 5.012 -8.700 1.00 96.81 97 VAL A C 1
ATOM 771 O O . VAL A 1 97 ? 1.451 4.352 -9.554 1.00 96.81 97 VAL A O 1
ATOM 774 N N . ASP A 1 98 ? -0.459 5.212 -8.744 1.00 96.31 98 ASP A N 1
ATOM 775 C CA . ASP A 1 98 ? -1.333 4.574 -9.740 1.00 96.31 98 ASP A CA 1
ATOM 776 C C . ASP A 1 98 ? -0.954 4.984 -11.169 1.00 96.31 98 ASP A C 1
ATOM 778 O O . ASP A 1 98 ? -0.862 4.147 -12.06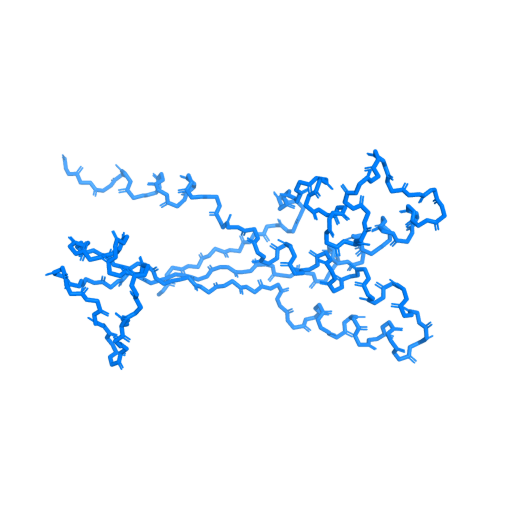8 1.00 96.31 98 ASP A O 1
ATOM 782 N N . LYS A 1 99 ? -0.654 6.273 -11.381 1.00 97.88 99 LYS A N 1
ATOM 783 C CA . LYS A 1 99 ? -0.184 6.772 -12.682 1.00 97.88 99 LYS A CA 1
ATOM 784 C C . LYS A 1 99 ? 1.132 6.129 -13.102 1.00 97.88 99 LYS A C 1
ATOM 786 O O . LYS A 1 99 ? 1.303 5.811 -14.277 1.00 97.88 99 LYS A O 1
ATOM 791 N N . LYS A 1 100 ? 2.064 5.945 -12.163 1.00 97.50 100 LYS A N 1
ATOM 792 C CA . LYS A 1 100 ? 3.357 5.317 -1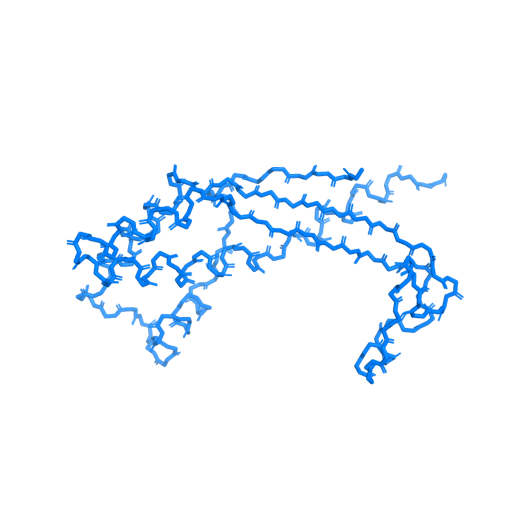2.440 1.00 97.50 100 LYS A CA 1
ATOM 793 C C . LYS A 1 100 ? 3.199 3.846 -12.822 1.00 97.50 100 LYS A C 1
ATOM 795 O O . LYS A 1 100 ? 3.861 3.380 -13.752 1.00 97.50 100 LYS A O 1
ATOM 800 N N . ILE A 1 101 ? 2.311 3.132 -12.135 1.00 97.12 101 ILE A N 1
ATOM 801 C CA . ILE A 1 101 ? 1.954 1.746 -12.452 1.00 97.12 101 ILE A CA 1
ATOM 802 C C . ILE A 1 101 ? 1.350 1.673 -13.862 1.00 97.12 101 ILE A C 1
ATOM 804 O O . ILE A 1 101 ? 1.811 0.893 -14.697 1.00 97.12 101 ILE A O 1
ATOM 808 N N . GLU A 1 102 ? 0.383 2.541 -14.168 1.00 97.44 102 GLU A N 1
ATOM 809 C CA . GLU A 1 102 ? -0.252 2.603 -15.487 1.00 97.44 102 GLU A CA 1
ATOM 810 C C . GLU A 1 102 ? 0.751 2.954 -16.602 1.00 97.44 102 GLU A C 1
ATOM 812 O O . GLU A 1 102 ? 0.710 2.373 -17.688 1.00 97.44 102 GLU A O 1
ATOM 817 N N . GLU A 1 103 ? 1.690 3.868 -16.345 1.00 97.50 103 GLU A N 1
ATOM 818 C CA . GLU A 1 103 ? 2.770 4.212 -17.274 1.00 97.50 103 GLU A CA 1
ATOM 819 C C . GLU A 1 103 ? 3.656 2.997 -17.588 1.00 97.50 103 GLU A C 1
ATOM 821 O O . GLU A 1 103 ? 4.034 2.793 -18.746 1.00 97.50 103 GLU A O 1
ATOM 826 N N . CYS A 1 104 ? 3.972 2.175 -16.582 1.00 96.88 104 CYS A N 1
ATOM 827 C CA . CYS A 1 104 ? 4.756 0.957 -16.780 1.00 96.88 104 CYS A CA 1
ATOM 828 C C . CYS A 1 104 ? 4.031 -0.020 -17.708 1.00 96.88 104 CYS A C 1
ATOM 830 O O . CYS A 1 104 ? 4.627 -0.466 -18.691 1.00 96.88 104 CYS A O 1
ATOM 832 N N . PHE A 1 105 ? 2.745 -0.280 -17.457 1.00 96.69 105 PHE A N 1
ATOM 833 C CA . PHE A 1 105 ? 1.936 -1.167 -18.297 1.00 96.69 105 PHE A CA 1
ATOM 834 C C . PHE A 1 105 ? 1.768 -0.627 -19.724 1.00 96.69 105 PHE A C 1
ATOM 836 O O . PHE A 1 105 ? 1.942 -1.362 -20.692 1.00 96.69 105 PHE A O 1
ATOM 843 N N . LYS A 1 106 ? 1.538 0.682 -19.897 1.00 97.44 106 LYS A N 1
ATOM 844 C CA . LYS A 1 106 ? 1.445 1.305 -21.233 1.00 97.44 106 LYS A CA 1
ATOM 845 C C . LYS A 1 106 ? 2.734 1.184 -22.049 1.00 97.44 106 LYS A C 1
ATOM 847 O O . LYS A 1 106 ? 2.675 1.147 -23.274 1.00 97.44 106 LYS A O 1
ATOM 852 N N . LYS A 1 107 ? 3.893 1.135 -21.388 1.00 97.12 107 LYS A N 1
ATOM 853 C CA . LYS A 1 107 ? 5.209 0.973 -22.027 1.00 97.12 107 LYS A CA 1
ATOM 854 C C . LYS A 1 107 ? 5.610 -0.494 -22.244 1.00 97.12 107 LYS A C 1
ATOM 856 O O . LYS A 1 107 ? 6.706 -0.729 -22.744 1.00 97.12 107 LYS A O 1
ATOM 861 N N . GLY A 1 108 ? 4.767 -1.459 -21.866 1.00 96.06 108 GLY A N 1
ATOM 862 C CA . GLY A 1 108 ? 5.077 -2.894 -21.919 1.00 96.06 108 GLY A CA 1
ATOM 863 C C . GLY A 1 108 ? 6.066 -3.359 -20.844 1.00 96.06 108 GLY A C 1
ATOM 864 O O . GLY A 1 108 ? 6.623 -4.449 -20.940 1.00 96.06 108 GLY A O 1
ATOM 865 N N . ASN A 1 109 ? 6.309 -2.543 -19.813 1.00 95.19 109 ASN A N 1
ATOM 866 C CA . ASN A 1 109 ? 7.155 -2.897 -18.673 1.00 95.19 109 ASN A CA 1
ATOM 867 C C . ASN A 1 109 ? 6.324 -3.596 -17.587 1.00 95.19 109 ASN A C 1
ATOM 869 O O . ASN A 1 109 ? 6.295 -3.159 -16.433 1.00 95.19 109 ASN A O 1
ATOM 873 N N . ASP A 1 110 ? 5.642 -4.678 -17.957 1.00 95.38 110 ASP A N 1
ATOM 874 C CA . ASP A 1 110 ? 4.606 -5.303 -17.128 1.00 95.38 110 ASP A CA 1
ATOM 875 C C . ASP A 1 110 ? 5.147 -5.811 -15.792 1.00 95.38 110 ASP A C 1
ATOM 877 O O . ASP A 1 110 ? 4.529 -5.615 -14.749 1.00 95.38 110 ASP A O 1
ATOM 881 N N . LEU A 1 111 ? 6.345 -6.404 -15.801 1.00 94.69 111 LEU A N 1
ATOM 882 C CA . LEU A 1 111 ? 6.980 -6.923 -14.591 1.00 94.69 111 LEU A CA 1
ATOM 883 C C . LEU A 1 111 ? 7.325 -5.807 -13.592 1.00 94.69 111 LEU A C 1
ATOM 885 O O . LEU A 1 111 ? 7.177 -5.985 -12.386 1.00 94.69 111 LEU A O 1
ATOM 889 N N . LEU A 1 112 ? 7.753 -4.644 -14.093 1.00 95.38 112 LEU A N 1
ATOM 890 C CA . LEU A 1 112 ? 8.036 -3.481 -13.254 1.00 95.38 112 LEU A CA 1
ATOM 891 C C . LEU A 1 112 ? 6.741 -2.911 -12.666 1.00 95.38 112 LEU A C 1
ATOM 893 O O . LEU A 1 112 ? 6.689 -2.661 -11.466 1.00 95.38 112 LEU A O 1
ATOM 897 N N . GLY A 1 113 ? 5.694 -2.756 -13.487 1.00 95.88 113 GLY A N 1
ATOM 898 C CA . GLY A 1 113 ? 4.378 -2.301 -13.026 1.00 95.88 113 GLY A CA 1
ATOM 899 C C . GLY A 1 113 ? 3.788 -3.229 -11.962 1.00 95.88 113 GLY A C 1
ATOM 900 O O . GLY A 1 113 ? 3.358 -2.765 -10.909 1.00 95.88 113 GLY A O 1
ATOM 901 N N . PHE A 1 114 ? 3.871 -4.542 -12.190 1.00 96.38 114 PHE A N 1
ATOM 902 C CA . PHE A 1 114 ? 3.442 -5.573 -11.245 1.00 96.38 114 PHE A CA 1
ATOM 903 C C . PHE A 1 114 ? 4.184 -5.491 -9.903 1.00 96.38 114 PHE A C 1
ATOM 905 O O . PHE A 1 114 ? 3.563 -5.561 -8.843 1.00 96.38 114 PHE A O 1
ATOM 912 N N . PHE A 1 115 ? 5.509 -5.320 -9.921 1.00 96.56 115 PHE A N 1
ATOM 913 C CA . PHE A 1 115 ? 6.276 -5.193 -8.682 1.00 96.56 115 PHE A CA 1
ATOM 914 C C . PHE A 1 115 ? 6.011 -3.877 -7.949 1.00 96.56 115 PHE A C 1
ATOM 916 O O . PHE A 1 115 ? 5.915 -3.908 -6.724 1.00 96.56 115 PHE A O 1
ATOM 923 N N . ILE A 1 116 ? 5.838 -2.752 -8.653 1.00 96.44 116 ILE A N 1
ATOM 924 C CA . ILE A 1 116 ? 5.465 -1.479 -8.015 1.00 96.44 116 ILE A CA 1
ATOM 925 C C . ILE A 1 116 ? 4.117 -1.628 -7.300 1.00 96.44 116 ILE A C 1
ATOM 927 O O . ILE A 1 116 ? 4.030 -1.291 -6.123 1.00 96.44 116 ILE A O 1
ATOM 931 N N . ASP A 1 117 ? 3.103 -2.193 -7.960 1.00 95.75 117 ASP A N 1
ATOM 932 C CA . ASP A 1 117 ? 1.773 -2.423 -7.374 1.00 95.75 117 ASP A CA 1
ATOM 933 C C . ASP A 1 117 ? 1.823 -3.350 -6.143 1.00 95.75 117 ASP A C 1
ATOM 935 O O . ASP A 1 117 ? 1.275 -3.058 -5.072 1.00 95.75 117 ASP A O 1
ATOM 939 N N . GLY A 1 118 ? 2.576 -4.449 -6.254 1.00 94.88 118 GLY A N 1
ATOM 940 C CA . GLY A 1 118 ? 2.787 -5.387 -5.155 1.00 94.88 118 GLY A CA 1
ATOM 941 C C . GLY A 1 118 ? 3.447 -4.739 -3.935 1.00 94.88 118 GLY A C 1
ATOM 942 O O . GLY A 1 118 ? 2.972 -4.928 -2.814 1.00 94.88 118 GLY A O 1
ATOM 943 N N . ILE A 1 119 ? 4.510 -3.955 -4.139 1.00 94.69 119 ILE A N 1
ATOM 944 C CA . ILE A 1 119 ? 5.224 -3.251 -3.061 1.00 94.69 119 ILE A CA 1
ATOM 945 C C . ILE A 1 119 ? 4.349 -2.139 -2.468 1.00 94.69 119 ILE A C 1
ATOM 947 O O . ILE A 1 119 ? 4.263 -2.019 -1.245 1.00 94.69 119 ILE A O 1
ATOM 951 N N . ALA A 1 120 ? 3.671 -1.355 -3.310 1.00 94.44 120 ALA A N 1
ATOM 952 C CA . ALA A 1 120 ? 2.784 -0.270 -2.894 1.00 94.44 120 ALA A CA 1
ATOM 953 C C . ALA A 1 120 ? 1.651 -0.778 -1.992 1.00 94.44 120 ALA A C 1
ATOM 955 O O . ALA A 1 120 ? 1.367 -0.181 -0.954 1.00 94.44 120 ALA A O 1
ATOM 956 N N . SER A 1 121 ? 1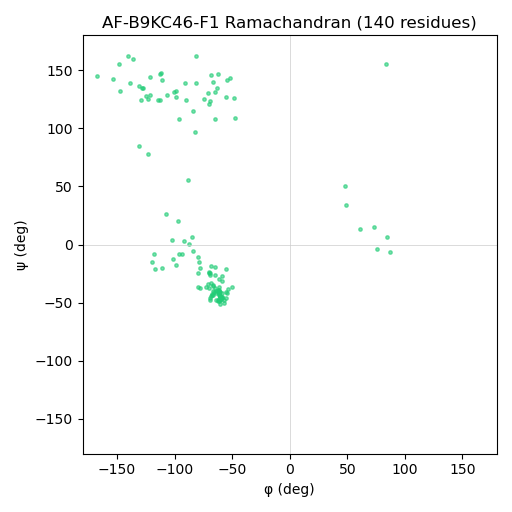.062 -1.929 -2.325 1.00 92.12 121 SER A N 1
ATOM 957 C CA . SER A 1 121 ? 0.045 -2.578 -1.490 1.00 92.12 121 SER A CA 1
ATOM 958 C C . SER A 1 121 ? 0.527 -2.833 -0.056 1.00 92.12 121 SER A C 1
ATOM 960 O O . SER A 1 121 ? -0.219 -2.621 0.899 1.00 92.12 121 SER A O 1
ATOM 962 N N . GLU A 1 122 ? 1.777 -3.269 0.111 1.00 90.75 122 GLU A N 1
ATOM 963 C CA . GLU A 1 122 ? 2.344 -3.527 1.437 1.00 90.75 122 GLU A CA 1
ATOM 964 C C . GLU A 1 122 ? 2.765 -2.231 2.134 1.00 90.75 122 GLU A C 1
ATOM 966 O O . GLU A 1 122 ? 2.534 -2.097 3.332 1.00 90.75 122 GLU A O 1
ATOM 971 N N . MET A 1 123 ? 3.298 -1.248 1.395 1.00 87.50 123 MET A N 1
ATOM 972 C CA . MET A 1 123 ? 3.658 0.073 1.926 1.00 87.50 123 MET A CA 1
ATOM 973 C C . MET A 1 123 ? 2.433 0.816 2.480 1.00 87.50 123 MET A C 1
ATOM 975 O O . MET A 1 123 ? 2.473 1.310 3.604 1.00 87.50 123 MET A O 1
ATOM 979 N N . GLY A 1 124 ? 1.322 0.840 1.736 1.00 76.50 124 GLY A N 1
ATOM 980 C CA . GLY A 1 124 ? 0.053 1.426 2.188 1.00 76.50 124 GLY A CA 1
ATOM 981 C C . GLY A 1 124 ? -0.622 0.618 3.303 1.00 76.50 124 GLY A C 1
ATOM 982 O O . GLY A 1 124 ? -1.376 1.167 4.106 1.00 76.50 124 GLY A O 1
ATOM 983 N N . GLY A 1 125 ? -0.318 -0.682 3.383 1.00 63.75 125 GLY A N 1
ATOM 984 C CA . GLY A 1 125 ? -0.737 -1.579 4.458 1.00 63.75 125 GLY A CA 1
ATOM 985 C C . GLY A 1 125 ? 0.103 -1.472 5.735 1.00 63.75 125 GLY A C 1
ATOM 986 O O . GLY A 1 125 ? -0.297 -2.029 6.769 1.00 63.75 125 GLY A O 1
ATOM 987 N N . VAL A 1 126 ? 1.243 -0.761 5.710 1.00 61.00 126 VAL A N 1
ATOM 988 C CA . VAL A 1 126 ? 2.041 -0.524 6.915 1.00 61.00 126 VAL A CA 1
ATOM 989 C C . VAL A 1 126 ? 1.216 0.325 7.862 1.00 61.00 126 VAL A C 1
ATOM 991 O O . VAL A 1 126 ? 0.983 1.516 7.666 1.00 61.00 126 VAL A O 1
ATOM 994 N N . ARG A 1 127 ? 0.758 -0.333 8.927 1.00 55.28 127 ARG A N 1
ATOM 995 C CA . ARG A 1 127 ? 0.014 0.318 9.996 1.00 55.28 127 ARG A CA 1
ATOM 996 C C . ARG A 1 127 ? 0.888 1.464 10.503 1.00 55.28 127 ARG A C 1
ATOM 998 O O . ARG A 1 127 ? 2.035 1.181 10.871 1.00 55.28 127 ARG A O 1
ATOM 1005 N N . PRO A 1 128 ? 0.382 2.710 10.566 1.00 51.62 128 PRO A N 1
ATOM 1006 C CA . PRO A 1 128 ? 1.102 3.776 11.248 1.00 51.62 128 PRO A CA 1
ATOM 1007 C C . PRO A 1 128 ? 1.505 3.213 12.604 1.00 51.62 128 PRO A C 1
ATOM 1009 O O . PRO A 1 128 ? 0.664 2.604 13.277 1.00 51.62 128 PRO A O 1
ATOM 1012 N N . GLN A 1 129 ? 2.801 3.271 12.930 1.00 49.62 129 GLN A N 1
ATOM 1013 C CA . GLN A 1 129 ? 3.338 2.602 14.109 1.00 49.62 129 GLN A CA 1
ATOM 1014 C C . GLN A 1 129 ? 2.429 2.929 15.289 1.00 49.62 129 GLN A C 1
ATOM 1016 O O . GLN A 1 129 ? 2.382 4.063 15.761 1.00 49.62 129 GLN A O 1
ATOM 1021 N N . LYS A 1 130 ? 1.669 1.926 15.740 1.00 41.97 130 LYS A N 1
ATOM 1022 C CA . LYS A 1 130 ? 0.640 2.075 16.777 1.00 41.97 130 LYS A CA 1
ATOM 1023 C C . LYS A 1 130 ? 1.235 2.683 18.058 1.00 41.97 130 LYS A C 1
ATOM 1025 O O . LYS A 1 130 ? 0.503 3.256 18.854 1.00 41.97 130 LYS A O 1
ATOM 1030 N N . GLY A 1 131 ? 2.559 2.568 18.223 1.00 43.38 131 GLY A N 1
ATOM 1031 C CA . GLY A 1 131 ? 3.358 3.216 19.261 1.00 43.38 131 GLY A CA 1
ATOM 1032 C C . GLY A 1 131 ? 3.460 4.741 19.137 1.00 43.38 131 GLY A C 1
ATOM 1033 O O . GLY A 1 131 ? 3.273 5.406 20.145 1.00 43.38 131 GLY A O 1
ATOM 1034 N N . ARG A 1 132 ? 3.659 5.309 17.936 1.00 45.72 132 ARG A N 1
ATOM 1035 C CA . ARG A 1 132 ? 3.809 6.768 17.733 1.00 45.72 132 ARG A CA 1
ATOM 1036 C C . ARG A 1 132 ? 2.485 7.520 17.937 1.00 45.72 132 ARG A C 1
ATOM 1038 O O . ARG A 1 132 ? 2.471 8.613 18.478 1.00 45.72 132 ARG A O 1
ATOM 1045 N N . LEU A 1 133 ? 1.364 6.887 17.579 1.00 49.12 133 LEU A N 1
ATOM 1046 C CA . LEU A 1 133 ? 0.012 7.437 17.776 1.00 49.12 133 LEU A CA 1
ATOM 1047 C C . LEU A 1 133 ? -0.513 7.284 19.214 1.00 49.12 133 LEU A C 1
ATOM 1049 O O . LEU A 1 133 ? -1.384 8.039 19.633 1.00 49.12 133 LEU A O 1
ATOM 1053 N N . ARG A 1 134 ? -0.013 6.302 19.979 1.00 45.94 134 ARG A N 1
ATOM 1054 C CA . ARG A 1 134 ? -0.337 6.172 21.410 1.00 45.94 134 ARG A CA 1
ATOM 1055 C C . ARG A 1 134 ? 0.481 7.128 22.273 1.00 45.94 134 ARG A C 1
ATOM 1057 O O . ARG A 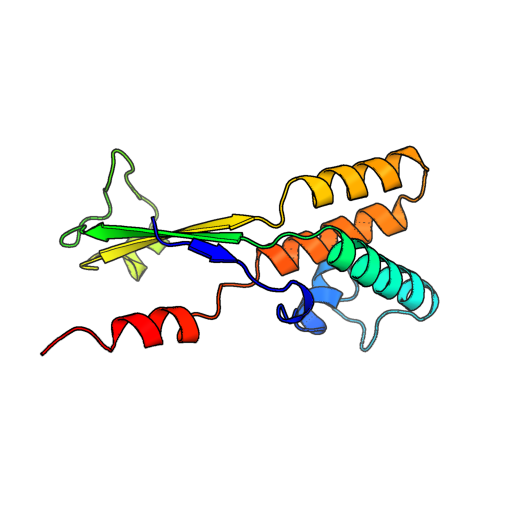1 134 ? -0.077 7.682 23.211 1.00 45.94 134 ARG A O 1
ATOM 1064 N N . SER A 1 135 ? 1.751 7.365 21.933 1.00 43.09 135 SER A N 1
ATOM 1065 C CA . SER A 1 135 ? 2.632 8.236 22.720 1.00 43.09 135 SER A CA 1
ATOM 1066 C C . SER A 1 135 ? 2.199 9.704 22.743 1.00 43.09 135 SER A C 1
ATOM 1068 O O . SER A 1 135 ? 2.488 10.389 23.713 1.00 43.09 135 SER A O 1
ATOM 1070 N N . GLU A 1 136 ? 1.485 10.193 21.724 1.00 42.88 136 GLU A N 1
ATOM 1071 C CA . GLU A 1 136 ? 0.955 11.570 21.723 1.00 42.88 136 GLU A CA 1
ATOM 1072 C C . GLU A 1 136 ? -0.312 11.734 22.581 1.00 42.88 136 GLU A C 1
ATOM 1074 O O . GLU A 1 136 ? -0.618 12.840 23.020 1.00 42.88 136 GLU A O 1
ATOM 1079 N N . ASN A 1 137 ? -1.022 10.637 22.873 1.00 37.72 137 ASN A N 1
ATOM 1080 C CA . ASN A 1 137 ? -2.247 10.644 23.680 1.00 37.72 137 ASN A CA 1
ATOM 1081 C C . ASN A 1 137 ? -2.012 10.320 25.167 1.00 37.72 137 ASN A C 1
ATOM 1083 O O . ASN A 1 137 ? -2.937 10.465 25.963 1.00 37.72 137 ASN A O 1
ATOM 1087 N N . GLU A 1 138 ? -0.805 9.910 25.568 1.00 33.81 138 GLU A N 1
ATOM 1088 C CA . GLU A 1 138 ? -0.452 9.720 26.988 1.00 33.81 138 GLU A CA 1
ATOM 1089 C C . GLU A 1 138 ? -0.009 11.024 27.681 1.00 33.81 138 GLU A C 1
ATOM 1091 O O . GLU A 1 138 ? 0.134 11.051 28.899 1.00 33.81 138 GLU A O 1
ATOM 1096 N N . THR A 1 139 ? 0.132 12.134 26.947 1.00 33.00 139 THR A N 1
ATOM 1097 C CA . THR A 1 139 ? 0.480 13.460 27.497 1.00 33.00 139 THR A CA 1
ATOM 1098 C C . THR A 1 139 ? -0.719 14.338 27.868 1.00 33.00 139 THR A C 1
ATOM 1100 O O . THR A 1 139 ? -0.522 15.473 28.298 1.00 33.00 139 THR A O 1
ATOM 1103 N N . ILE A 1 140 ? -1.961 13.855 27.737 1.00 37.53 140 ILE A N 1
ATOM 1104 C CA . ILE A 1 140 ? -3.152 14.607 28.163 1.00 37.53 140 ILE A CA 1
ATOM 1105 C C . ILE A 1 140 ? -4.058 13.730 29.026 1.00 37.53 140 ILE A C 1
ATOM 1107 O O . ILE A 1 140 ? -5.032 13.151 28.550 1.00 37.53 140 ILE A O 1
ATOM 1111 N N . SER A 1 141 ? -3.750 13.669 30.319 1.00 25.48 141 SER A N 1
ATOM 1112 C CA . SER A 1 141 ? -4.714 13.657 31.430 1.00 25.48 141 SER A CA 1
ATOM 1113 C C . SER A 1 141 ? -3.949 13.900 32.748 1.00 25.48 141 SER A C 1
ATOM 1115 O O . SER A 1 141 ? -2.783 13.522 32.817 1.00 25.48 141 SER A O 1
ATOM 1117 N N . PRO A 1 142 ? -4.567 14.608 33.712 1.00 36.97 142 PRO A N 1
ATOM 1118 C CA . PRO A 1 142 ? -3.923 15.502 34.689 1.00 36.97 142 PRO A CA 1
ATOM 1119 C C . PRO A 1 142 ? -3.045 14.832 35.749 1.00 36.97 142 PRO A C 1
ATOM 1121 O O . PRO A 1 142 ? -3.298 13.653 36.082 1.00 36.97 142 PRO A O 1
#

pLDDT: mean 84.9, std 16.39, range [25.48, 97.88]